Protein AF-A0AAP7JY01-F1 (afdb_monomer_lite)

pLDDT: mean 93.18, std 4.21, range [67.06, 97.38]

Sequence (89 aa):
IVKVDFTDLEDNRHVYMKGHVYPRKGYDPTDERIKALASVENKRNEQMIYVVNDKLTKKELVEIASVAGLQVDEKQTKAEIINAFESLE

Organism: Staphylococcus aureus (NCBI:txid1280)

Secondary structure (DSSP, 8-state):
-BSS-EEETTTTTEEEPTTS-SSPTT----HHHHHHHHSS-STTSS--B----TTS-HHHHHHHHHHTT----TTS-HHHHHHHHHTT-

Radius of gyration: 13.1 Å; chains: 1; bounding box: 34×21×30 Å

Structure (mmCIF, N/CA/C/O backbone):
data_AF-A0AAP7JY01-F1
#
_entry.id   AF-A0AAP7JY01-F1
#
loop_
_atom_site.group_PDB
_atom_site.id
_atom_site.type_symbol
_atom_site.label_atom_id
_atom_site.label_alt_id
_atom_site.label_comp_id
_atom_site.label_asym_id
_atom_site.label_entity_id
_atom_site.label_seq_id
_atom_site.pdbx_PDB_ins_code
_atom_site.Cartn_x
_atom_site.Cartn_y
_atom_site.Cartn_z
_atom_site.occupancy
_atom_site.B_iso_or_equiv
_atom_site.auth_seq_id
_atom_site.auth_comp_id
_atom_site.auth_asym_id
_atom_site.auth_atom_id
_atom_site.pdbx_PDB_model_num
ATOM 1 N N . ILE A 1 1 ? -0.584 -1.947 -0.172 1.00 96.12 1 ILE A N 1
ATOM 2 C CA . ILE A 1 1 ? -1.539 -2.776 -0.961 1.00 96.12 1 ILE A CA 1
ATOM 3 C C . ILE A 1 1 ? -1.360 -2.499 -2.443 1.00 96.12 1 ILE A C 1
ATOM 5 O O . ILE A 1 1 ? -1.290 -1.340 -2.831 1.00 96.12 1 ILE A O 1
ATOM 9 N N . VAL A 1 2 ? -1.277 -3.532 -3.272 1.00 97.31 2 VAL A N 1
ATOM 10 C CA . VAL A 1 2 ? -1.116 -3.405 -4.725 1.00 97.31 2 VAL A CA 1
ATOM 11 C C . VAL A 1 2 ? -2.423 -2.919 -5.360 1.00 97.31 2 VAL A C 1
ATOM 13 O O . VAL A 1 2 ? -3.475 -3.527 -5.174 1.00 97.31 2 VAL A O 1
ATOM 16 N N . LYS A 1 3 ? -2.366 -1.816 -6.112 1.00 96.81 3 LYS A N 1
ATOM 17 C CA . LYS A 1 3 ? -3.520 -1.202 -6.790 1.00 96.81 3 LYS A CA 1
ATOM 18 C C . LYS A 1 3 ? -3.782 -1.822 -8.162 1.00 96.81 3 LYS A C 1
ATOM 20 O O . LYS A 1 3 ? -4.935 -2.054 -8.527 1.00 96.81 3 LYS A O 1
ATOM 25 N N . VAL A 1 4 ? -2.712 -2.076 -8.905 1.00 95.94 4 VAL A N 1
ATOM 26 C CA . VAL A 1 4 ? -2.708 -2.656 -10.253 1.00 95.94 4 VAL A CA 1
ATOM 27 C C . VAL A 1 4 ? -1.560 -3.648 -10.351 1.00 95.94 4 VAL A C 1
ATOM 29 O O . VAL A 1 4 ? -0.528 -3.447 -9.717 1.00 95.94 4 VAL A O 1
ATOM 32 N N . ASP A 1 5 ? -1.734 -4.702 -11.140 1.00 96.75 5 ASP A N 1
ATOM 33 C CA . ASP A 1 5 ? -0.694 -5.701 -11.359 1.00 96.75 5 ASP A CA 1
ATOM 34 C C . ASP A 1 5 ? 0.581 -5.052 -11.918 1.00 96.75 5 ASP A C 1
ATOM 36 O O . ASP A 1 5 ? 0.556 -4.218 -12.840 1.00 96.75 5 ASP A O 1
ATOM 40 N N . PHE A 1 6 ? 1.726 -5.435 -11.359 1.00 96.38 6 PHE A N 1
ATOM 41 C CA . PHE A 1 6 ? 3.015 -4.965 -11.842 1.00 96.38 6 PHE A CA 1
ATOM 42 C C . PHE A 1 6 ? 4.145 -5.943 -11.534 1.00 96.38 6 PHE A C 1
ATOM 44 O O . PHE A 1 6 ? 4.066 -6.783 -10.640 1.00 96.38 6 PHE A O 1
ATOM 51 N N .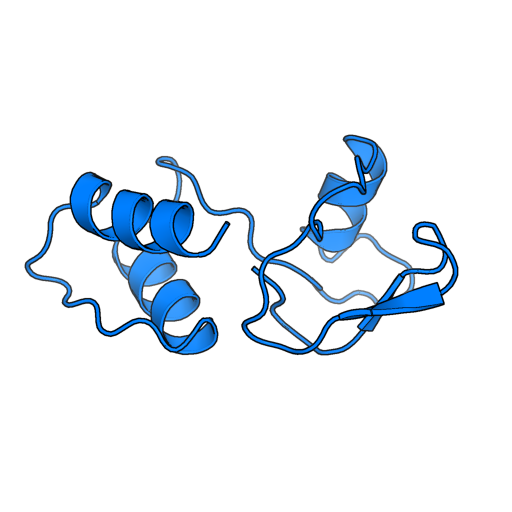 THR A 1 7 ? 5.227 -5.811 -12.295 1.00 95.81 7 THR A N 1
ATOM 52 C CA . THR A 1 7 ? 6.487 -6.504 -12.037 1.00 95.81 7 THR A CA 1
ATOM 53 C C . THR A 1 7 ? 7.475 -5.511 -11.447 1.00 95.81 7 THR A C 1
ATOM 55 O O . THR A 1 7 ? 7.806 -4.511 -12.090 1.00 95.81 7 THR A O 1
ATOM 58 N N . ASP A 1 8 ? 7.951 -5.775 -10.234 1.00 95.06 8 ASP A N 1
ATOM 59 C CA . ASP A 1 8 ? 8.947 -4.932 -9.590 1.00 95.06 8 ASP A CA 1
ATOM 60 C C . ASP A 1 8 ? 10.359 -5.345 -10.021 1.00 95.06 8 ASP A C 1
ATOM 62 O O . ASP A 1 8 ? 10.872 -6.402 -9.654 1.00 95.06 8 ASP A O 1
ATOM 66 N N . LEU A 1 9 ? 10.995 -4.497 -10.829 1.00 92.88 9 LEU A N 1
ATOM 67 C CA . LEU A 1 9 ? 12.350 -4.729 -11.327 1.00 92.88 9 LEU A CA 1
ATOM 68 C C . LEU A 1 9 ? 13.422 -4.621 -10.230 1.00 92.88 9 LEU A C 1
ATOM 70 O O . LEU A 1 9 ? 14.496 -5.194 -10.399 1.00 92.88 9 LEU A O 1
ATOM 74 N N . GLU A 1 10 ? 13.135 -3.922 -9.131 1.00 94.12 10 GLU A N 1
ATOM 75 C CA . GLU A 1 10 ? 14.024 -3.753 -7.975 1.00 94.12 10 GLU A CA 1
ATOM 76 C C . GLU A 1 10 ? 13.814 -4.845 -6.909 1.00 94.12 10 GLU A C 1
ATOM 78 O O . GLU A 1 10 ? 14.670 -5.030 -6.048 1.00 94.12 10 GLU A O 1
ATOM 83 N N . ASP A 1 11 ? 12.739 -5.636 -7.012 1.00 95.94 11 ASP A N 1
ATOM 84 C CA . ASP A 1 11 ? 12.510 -6.865 -6.235 1.00 95.94 11 ASP A CA 1
ATOM 85 C C . ASP A 1 11 ? 12.717 -8.119 -7.102 1.00 95.94 11 ASP A C 1
ATOM 87 O O . ASP A 1 11 ? 11.834 -8.960 -7.244 1.00 95.94 11 ASP A O 1
ATOM 91 N N . ASN A 1 12 ? 13.871 -8.247 -7.764 1.00 95.06 12 ASN A N 1
ATOM 92 C CA . ASN A 1 12 ? 14.217 -9.430 -8.572 1.00 95.06 12 ASN A CA 1
ATOM 93 C C . ASN A 1 12 ? 13.175 -9.817 -9.646 1.00 95.06 12 ASN A C 1
ATOM 95 O O . ASN A 1 12 ? 13.044 -10.994 -9.991 1.00 95.06 12 ASN A O 1
ATOM 99 N N . ARG A 1 13 ? 12.454 -8.839 -10.211 1.00 94.88 13 ARG A N 1
ATOM 100 C CA . ARG A 1 13 ? 11.336 -9.059 -11.150 1.00 94.88 13 ARG A CA 1
ATOM 101 C C . ARG A 1 13 ? 10.170 -9.834 -10.522 1.00 94.88 13 ARG A C 1
ATOM 103 O O . ARG A 1 13 ? 9.491 -10.589 -11.218 1.00 94.88 13 ARG A O 1
ATOM 110 N N . HIS A 1 14 ? 9.930 -9.653 -9.224 1.00 96.62 14 HIS A N 1
ATOM 111 C CA . HIS A 1 14 ? 8.770 -10.220 -8.547 1.00 96.62 14 HIS A CA 1
ATOM 112 C C . HIS A 1 14 ? 7.473 -9.648 -9.128 1.00 96.62 14 HIS A C 1
ATOM 114 O O . HIS A 1 14 ? 7.383 -8.461 -9.446 1.00 96.62 14 HIS A O 1
ATOM 120 N N . VAL A 1 15 ? 6.465 -10.506 -9.275 1.00 97.19 15 VAL A N 1
ATOM 121 C CA . VAL A 1 15 ? 5.149 -10.125 -9.792 1.00 97.19 15 VAL A CA 1
ATOM 122 C C . VAL A 1 15 ? 4.213 -9.888 -8.619 1.00 97.19 15 VAL A C 1
ATOM 124 O O . VAL A 1 15 ? 3.913 -10.804 -7.859 1.00 97.19 15 VAL A O 1
ATOM 127 N N . TYR A 1 16 ? 3.731 -8.657 -8.508 1.00 97.31 16 TYR A N 1
ATOM 128 C CA . TYR A 1 16 ? 2.732 -8.244 -7.540 1.00 97.31 16 TYR A CA 1
ATOM 129 C C . TYR A 1 16 ? 1.361 -8.198 -8.217 1.00 97.31 16 TYR A C 1
ATOM 131 O O . TYR A 1 16 ? 1.193 -7.543 -9.247 1.00 97.31 16 TYR A O 1
ATOM 139 N N . MET A 1 17 ? 0.386 -8.892 -7.631 1.00 97.38 17 MET A N 1
ATOM 140 C CA . MET A 1 17 ? -1.004 -8.901 -8.093 1.00 97.38 17 MET A CA 1
ATOM 141 C C . MET A 1 17 ? -1.845 -7.927 -7.273 1.00 97.38 17 MET A C 1
ATOM 143 O O . MET A 1 17 ? -1.613 -7.747 -6.076 1.00 97.38 17 MET A O 1
ATOM 147 N N . LYS A 1 18 ? -2.836 -7.308 -7.911 1.00 97.00 18 LYS A N 1
ATOM 148 C CA . LYS A 1 18 ? -3.799 -6.403 -7.292 1.00 97.00 18 LYS A CA 1
ATOM 149 C C . LYS A 1 18 ? -4.402 -7.015 -6.028 1.00 97.00 18 LYS A C 1
ATOM 151 O O . LYS A 1 18 ? -4.795 -8.176 -6.009 1.00 97.00 18 LYS A O 1
ATOM 156 N N . GLY A 1 19 ? -4.482 -6.200 -4.980 1.00 96.06 19 GLY A N 1
ATOM 157 C CA . GLY A 1 19 ? -4.988 -6.589 -3.667 1.00 96.06 19 GLY A CA 1
ATOM 158 C C . GLY A 1 19 ? -3.942 -7.205 -2.741 1.00 96.06 19 GLY A C 1
ATOM 159 O O . GLY A 1 19 ? -4.148 -7.200 -1.532 1.00 96.06 19 GLY A O 1
ATOM 160 N N . HIS A 1 20 ? -2.795 -7.662 -3.253 1.00 95.62 20 HIS A N 1
ATOM 161 C CA . HIS A 1 20 ? -1.755 -8.225 -2.395 1.00 95.62 20 HIS A CA 1
ATOM 162 C C . HIS A 1 20 ? -1.076 -7.158 -1.527 1.00 95.62 20 HIS A C 1
ATOM 164 O O . HIS A 1 20 ? -1.059 -5.958 -1.837 1.00 95.62 20 HIS A O 1
ATOM 170 N N . VAL A 1 21 ? -0.478 -7.614 -0.428 1.00 95.25 21 VAL A N 1
ATOM 171 C CA . VAL A 1 21 ? 0.396 -6.790 0.406 1.00 95.25 21 VAL A CA 1
ATOM 172 C C . VAL A 1 21 ? 1.673 -6.465 -0.368 1.00 95.25 21 VAL A C 1
ATOM 174 O O . VAL A 1 21 ? 2.223 -7.296 -1.091 1.00 95.25 21 VAL A O 1
ATOM 177 N N . TYR A 1 22 ? 2.108 -5.216 -0.240 1.00 95.31 22 TYR A N 1
ATOM 178 C CA . TYR A 1 22 ? 3.396 -4.745 -0.729 1.00 95.31 22 TYR A CA 1
ATOM 179 C C . TYR A 1 22 ? 4.053 -3.959 0.410 1.00 95.31 22 TYR A C 1
ATOM 181 O O . TYR A 1 22 ? 3.370 -3.080 0.951 1.00 95.31 22 TYR A O 1
ATOM 189 N N . PRO A 1 23 ? 5.339 -4.202 0.715 1.00 95.50 23 PRO A N 1
ATOM 190 C CA . PRO A 1 23 ? 6.216 -5.200 0.087 1.00 95.50 23 PRO A CA 1
ATOM 191 C C . PRO A 1 23 ? 5.887 -6.640 0.521 1.00 95.50 23 PRO A C 1
ATOM 193 O O . PRO A 1 23 ? 5.175 -6.858 1.497 1.00 95.50 23 PRO A O 1
ATOM 196 N N . ARG A 1 24 ? 6.389 -7.647 -0.208 1.00 94.44 24 ARG A N 1
ATOM 197 C CA . ARG A 1 24 ? 6.320 -9.044 0.256 1.00 94.44 24 ARG A CA 1
ATOM 198 C C . ARG A 1 24 ? 7.267 -9.262 1.439 1.00 94.44 24 ARG A C 1
ATOM 200 O O . ARG A 1 24 ? 8.316 -8.626 1.537 1.00 94.44 24 ARG A O 1
ATOM 207 N N . LYS A 1 25 ? 6.973 -10.263 2.270 1.00 92.56 25 LYS A N 1
ATOM 208 C CA . LYS A 1 25 ? 7.853 -10.664 3.374 1.00 92.56 25 LYS A CA 1
ATOM 209 C C . LYS A 1 25 ? 9.289 -10.932 2.898 1.00 92.56 25 LYS A C 1
ATOM 211 O O . LYS A 1 25 ? 9.515 -11.693 1.953 1.00 92.56 25 LYS A O 1
ATOM 216 N N . GLY A 1 26 ? 10.253 -10.324 3.591 1.00 92.69 26 GLY A N 1
ATOM 217 C CA . GLY A 1 26 ? 11.684 -10.451 3.301 1.00 92.69 26 GLY A CA 1
ATOM 218 C C . GLY A 1 26 ? 12.204 -9.543 2.182 1.00 92.69 26 GLY A C 1
ATOM 219 O O . GLY A 1 26 ? 13.360 -9.694 1.794 1.00 92.69 26 GLY A O 1
ATOM 220 N N . TYR A 1 27 ? 11.382 -8.627 1.663 1.00 95.31 27 TYR A N 1
ATOM 221 C CA . TYR A 1 27 ? 11.816 -7.542 0.788 1.00 95.31 27 TYR A CA 1
ATOM 222 C C . TYR A 1 27 ? 11.627 -6.198 1.496 1.00 95.31 27 TYR A C 1
ATOM 224 O O . TYR A 1 27 ? 10.547 -5.925 2.016 1.00 95.31 27 TYR A O 1
ATOM 232 N N . ASP A 1 28 ? 12.677 -5.380 1.506 1.00 95.50 28 ASP A N 1
ATOM 233 C CA . ASP A 1 28 ? 12.693 -4.052 2.122 1.00 95.50 28 ASP A CA 1
ATOM 234 C C . ASP A 1 28 ? 13.007 -3.000 1.039 1.00 95.50 28 ASP A C 1
ATOM 236 O O . ASP A 1 28 ? 14.172 -2.829 0.665 1.00 95.50 28 ASP A O 1
ATOM 240 N N . PRO A 1 29 ? 11.983 -2.381 0.421 1.00 95.62 29 PRO A N 1
ATOM 241 C CA . PRO A 1 29 ? 12.178 -1.366 -0.607 1.00 95.62 29 PRO A CA 1
ATOM 242 C C . PRO A 1 29 ? 12.663 -0.047 -0.004 1.00 95.62 29 PRO A C 1
ATOM 244 O O . PRO A 1 29 ? 12.298 0.323 1.107 1.00 95.62 29 PRO A O 1
ATOM 247 N N . THR A 1 30 ? 13.408 0.731 -0.786 1.00 96.25 30 THR A N 1
ATOM 248 C CA . THR A 1 30 ? 13.789 2.091 -0.387 1.00 96.25 30 THR A CA 1
ATOM 249 C C . THR A 1 30 ? 12.574 3.024 -0.331 1.00 96.25 30 THR A C 1
ATOM 251 O O . THR A 1 30 ? 11.584 2.832 -1.045 1.00 96.25 30 THR A O 1
ATOM 254 N N . ASP A 1 31 ? 12.666 4.105 0.447 1.00 94.81 31 ASP A N 1
ATOM 255 C CA . ASP A 1 31 ? 11.629 5.147 0.483 1.00 94.81 31 ASP A CA 1
ATOM 256 C C . ASP A 1 31 ? 11.351 5.743 -0.906 1.00 94.81 31 ASP A C 1
ATOM 258 O O . ASP A 1 31 ? 10.203 6.010 -1.269 1.00 94.81 31 ASP A O 1
ATOM 262 N N . GLU A 1 32 ? 12.399 5.918 -1.718 1.00 94.06 32 GLU A N 1
ATOM 263 C CA . GLU A 1 32 ? 12.279 6.394 -3.099 1.00 94.06 32 GLU A CA 1
ATOM 264 C C . GLU A 1 32 ? 11.460 5.426 -3.954 1.00 94.06 32 GLU A C 1
ATOM 266 O O . GLU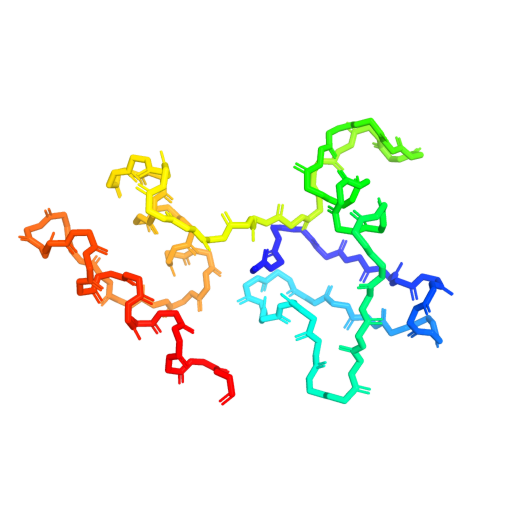 A 1 32 ? 10.601 5.859 -4.730 1.00 94.06 32 GLU A O 1
ATOM 271 N N . ARG A 1 33 ? 11.663 4.116 -3.769 1.00 95.44 33 ARG A N 1
ATOM 272 C CA . ARG A 1 33 ? 10.902 3.085 -4.470 1.00 95.44 33 ARG A CA 1
ATOM 273 C C . ARG A 1 33 ? 9.431 3.119 -4.078 1.00 95.44 33 ARG A C 1
ATOM 275 O O . ARG A 1 33 ? 8.564 3.118 -4.954 1.00 95.44 33 ARG A O 1
ATOM 282 N N . ILE A 1 34 ? 9.144 3.210 -2.779 1.00 95.44 34 ILE A N 1
ATOM 283 C CA . ILE A 1 34 ? 7.773 3.340 -2.267 1.00 95.44 34 ILE A CA 1
ATOM 284 C C . ILE A 1 34 ? 7.115 4.594 -2.852 1.00 95.44 34 ILE A C 1
ATOM 286 O O . ILE A 1 34 ? 6.003 4.510 -3.373 1.00 95.44 34 ILE A O 1
ATOM 290 N N . LYS A 1 35 ? 7.804 5.742 -2.847 1.00 94.44 35 LYS A N 1
ATOM 291 C CA . LYS A 1 35 ? 7.290 7.005 -3.398 1.00 94.44 35 LYS A CA 1
ATOM 292 C C . LYS A 1 35 ? 7.012 6.919 -4.902 1.00 94.44 35 LYS A C 1
ATOM 294 O O . LYS A 1 35 ? 5.985 7.420 -5.363 1.00 94.44 35 LYS A O 1
ATOM 299 N N . ALA A 1 36 ? 7.884 6.268 -5.667 1.00 94.62 36 ALA A N 1
ATOM 300 C CA . ALA A 1 36 ? 7.687 6.074 -7.100 1.00 94.62 36 ALA A CA 1
ATOM 301 C C . ALA A 1 36 ? 6.455 5.199 -7.388 1.00 94.62 36 ALA A C 1
ATOM 303 O O . ALA A 1 36 ? 5.653 5.526 -8.260 1.00 94.62 36 ALA A O 1
ATOM 304 N N . LEU A 1 37 ? 6.262 4.112 -6.634 1.00 95.81 37 LEU A N 1
ATOM 305 C CA . LEU A 1 37 ? 5.110 3.219 -6.799 1.00 95.81 37 LEU A CA 1
ATOM 306 C C . LEU A 1 37 ? 3.801 3.819 -6.266 1.00 95.81 37 LEU A C 1
ATOM 308 O O . LEU A 1 37 ? 2.728 3.518 -6.789 1.00 95.81 37 LEU A O 1
ATOM 312 N N . ALA A 1 38 ? 3.870 4.650 -5.226 1.00 95.62 38 ALA A N 1
ATOM 313 C CA . ALA A 1 38 ? 2.717 5.291 -4.599 1.00 95.62 38 ALA A CA 1
ATOM 314 C C . ALA A 1 38 ? 2.271 6.586 -5.299 1.00 95.62 38 ALA A C 1
ATOM 316 O O . ALA A 1 38 ? 1.244 7.155 -4.931 1.00 95.62 38 ALA A O 1
ATOM 317 N N . SER A 1 39 ? 3.012 7.055 -6.303 1.00 93.75 39 SER A N 1
ATOM 318 C CA . SER A 1 39 ? 2.686 8.252 -7.079 1.00 93.75 39 SER A CA 1
ATOM 319 C C . SER A 1 39 ? 2.498 7.923 -8.559 1.00 93.75 39 SER A C 1
ATOM 321 O O . SER A 1 39 ? 2.811 6.827 -9.020 1.00 93.75 39 SER A O 1
ATOM 323 N N . VAL A 1 40 ? 1.986 8.892 -9.317 1.00 93.12 40 VAL A N 1
ATOM 324 C CA . VAL A 1 40 ? 1.980 8.841 -10.787 1.00 93.12 40 VAL A CA 1
ATOM 325 C C . VAL A 1 40 ? 3.319 9.287 -11.380 1.00 93.12 40 VAL A 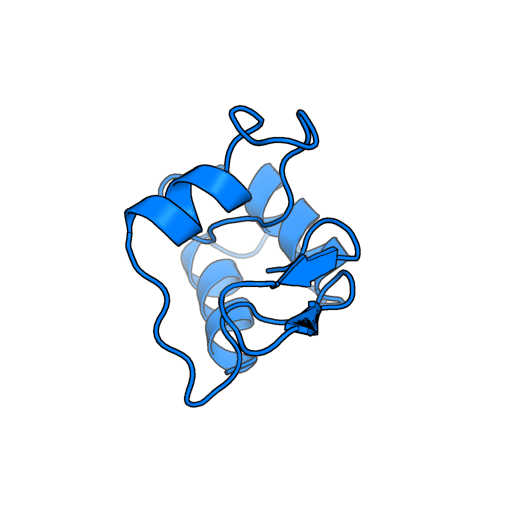C 1
ATOM 327 O O . VAL A 1 40 ? 3.511 9.188 -12.582 1.00 93.12 40 VAL A O 1
ATOM 330 N N . GLU A 1 41 ? 4.268 9.755 -10.566 1.00 88.94 41 GLU A N 1
ATOM 331 C CA . GLU A 1 41 ? 5.588 10.215 -11.007 1.00 88.94 41 GLU A CA 1
ATOM 332 C C . GLU A 1 41 ? 6.539 9.022 -11.205 1.00 88.94 41 GLU A C 1
ATOM 334 O O . GLU A 1 41 ? 7.592 8.903 -10.582 1.00 88.94 41 GLU A O 1
ATOM 339 N N . ASN A 1 42 ? 6.147 8.090 -12.074 1.00 85.75 42 ASN A N 1
ATOM 340 C CA . ASN A 1 42 ? 6.946 6.930 -12.450 1.00 85.75 42 ASN A CA 1
ATOM 341 C C . ASN A 1 42 ? 6.857 6.667 -13.959 1.00 85.75 42 ASN A C 1
ATOM 343 O O . ASN A 1 42 ? 6.056 7.264 -14.672 1.00 85.75 42 ASN A O 1
ATOM 347 N N . LYS A 1 43 ? 7.670 5.730 -14.464 1.00 86.12 43 LYS A N 1
ATOM 348 C CA . LYS A 1 43 ? 7.756 5.421 -15.905 1.00 86.12 43 LYS A CA 1
ATOM 349 C C . LYS A 1 43 ? 6.424 4.998 -16.544 1.00 86.12 43 LYS A C 1
ATOM 351 O O . LYS A 1 43 ? 6.310 5.056 -17.764 1.00 86.12 43 LYS A O 1
ATOM 356 N N . ARG A 1 44 ? 5.449 4.544 -15.750 1.00 88.19 44 ARG A N 1
ATOM 357 C CA . ARG A 1 44 ? 4.111 4.137 -16.204 1.00 88.19 44 ARG A CA 1
ATOM 358 C C . ARG A 1 44 ? 3.065 5.250 -16.080 1.00 88.19 44 ARG A C 1
ATOM 360 O O . ARG A 1 44 ? 1.954 5.052 -16.554 1.00 88.19 44 ARG A O 1
ATOM 367 N N . ASN A 1 45 ? 3.399 6.398 -15.483 1.00 93.12 45 ASN A N 1
ATOM 368 C CA . ASN A 1 45 ? 2.463 7.486 -15.179 1.00 93.12 45 ASN A CA 1
ATOM 369 C C . ASN A 1 45 ? 1.204 7.025 -14.418 1.00 93.12 45 ASN A C 1
ATOM 371 O O . ASN A 1 45 ? 0.114 7.566 -14.592 1.00 93.12 45 ASN A O 1
ATOM 375 N N . GLU A 1 46 ? 1.341 5.990 -13.591 1.00 94.50 46 GLU A N 1
ATOM 376 C CA . GLU A 1 46 ? 0.224 5.309 -12.942 1.00 94.50 46 GLU A CA 1
ATOM 377 C C . GLU A 1 46 ? 0.641 4.896 -11.528 1.00 94.50 46 GLU A C 1
ATOM 379 O O . GLU A 1 46 ? 1.720 4.343 -11.328 1.00 94.50 46 GLU A O 1
ATOM 384 N N . GLN A 1 47 ? -0.208 5.152 -10.535 1.00 96.00 47 GLN A N 1
ATOM 385 C CA . GLN A 1 47 ? 0.026 4.701 -9.165 1.00 96.00 47 GLN A CA 1
ATOM 386 C C . GLN A 1 47 ? -0.129 3.175 -9.083 1.00 96.00 47 GLN A C 1
ATOM 388 O O . GLN A 1 47 ? -1.199 2.642 -9.369 1.00 96.00 47 GLN A O 1
ATOM 393 N N . MET A 1 48 ? 0.918 2.483 -8.640 1.00 96.94 48 MET A N 1
ATOM 394 C CA . MET A 1 48 ? 0.978 1.018 -8.567 1.00 96.94 48 MET A CA 1
ATOM 395 C C . MET A 1 48 ? 0.500 0.468 -7.221 1.00 96.94 48 MET A C 1
ATOM 397 O O . MET A 1 48 ? -0.040 -0.637 -7.161 1.00 96.94 48 MET A O 1
ATOM 401 N N . ILE A 1 49 ? 0.685 1.226 -6.135 1.00 97.19 49 ILE A N 1
ATOM 402 C CA . ILE A 1 49 ? 0.348 0.793 -4.773 1.00 97.19 49 ILE A CA 1
ATOM 403 C C . ILE A 1 49 ? -0.409 1.870 -3.995 1.00 97.19 49 ILE A C 1
ATOM 405 O O . ILE A 1 49 ? -0.240 3.070 -4.209 1.00 97.19 49 ILE A O 1
ATOM 409 N N . TYR A 1 50 ? -1.202 1.424 -3.030 1.00 96.56 50 TYR A N 1
ATOM 410 C CA .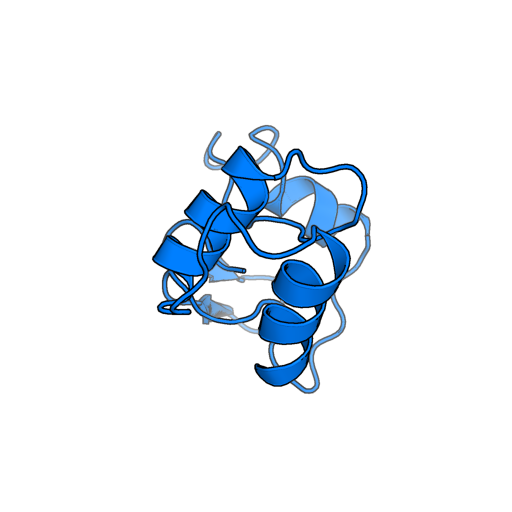 TYR A 1 50 ? -1.748 2.235 -1.954 1.00 96.56 50 TYR A CA 1
ATOM 411 C C . TYR A 1 50 ? -0.883 2.096 -0.698 1.00 96.56 50 TYR A C 1
ATOM 413 O O . TYR A 1 50 ? -0.591 0.973 -0.264 1.00 96.56 50 TYR A O 1
ATOM 421 N N . VAL A 1 51 ? -0.527 3.237 -0.102 1.00 95.38 51 VAL A N 1
ATOM 422 C CA . VAL A 1 51 ? 0.110 3.321 1.218 1.00 95.38 51 VAL A CA 1
ATOM 423 C C . VAL A 1 51 ? -0.991 3.496 2.255 1.00 95.38 51 VAL A C 1
ATOM 425 O O . VAL A 1 51 ? -1.627 4.545 2.305 1.00 95.38 51 VAL A O 1
ATOM 428 N N . VAL A 1 52 ? -1.233 2.464 3.058 1.00 93.75 52 VAL A N 1
ATOM 429 C CA . VAL A 1 52 ? -2.258 2.482 4.109 1.00 93.75 52 VAL A CA 1
ATOM 430 C C . VAL A 1 52 ? -1.680 3.169 5.345 1.00 93.75 52 VAL A C 1
ATOM 432 O O . VAL A 1 52 ? -0.661 2.734 5.867 1.00 93.75 52 VAL A O 1
ATOM 435 N N . ASN A 1 53 ? -2.300 4.262 5.793 1.00 93.00 53 ASN A N 1
ATOM 436 C CA . ASN A 1 53 ? -1.940 4.970 7.025 1.00 93.00 53 ASN A CA 1
ATOM 437 C C . ASN A 1 53 ? -3.133 5.788 7.558 1.00 93.00 53 ASN A C 1
ATOM 439 O O . ASN A 1 53 ? -4.174 5.898 6.906 1.00 93.00 53 ASN A O 1
ATOM 443 N N . ASP A 1 54 ? -2.975 6.393 8.736 1.00 91.88 54 ASP A N 1
ATOM 444 C CA . ASP A 1 54 ? -4.008 7.179 9.426 1.00 91.88 54 ASP A CA 1
ATOM 445 C C . ASP A 1 54 ? -4.385 8.497 8.718 1.00 91.88 54 ASP A C 1
ATOM 447 O O . ASP A 1 54 ? -5.474 9.046 8.952 1.00 91.88 54 ASP A O 1
ATOM 451 N N . LYS A 1 55 ? -3.520 8.979 7.814 1.00 92.19 55 LYS A N 1
ATOM 452 C CA . LYS A 1 55 ? -3.735 10.213 7.046 1.00 92.19 55 LYS A CA 1
ATOM 453 C C . LYS A 1 55 ? -4.817 10.043 5.983 1.00 92.19 55 LYS A C 1
ATOM 455 O O . LYS A 1 55 ? -5.439 11.033 5.602 1.00 92.19 55 LYS A O 1
ATOM 460 N N . LEU A 1 56 ? -5.077 8.812 5.539 1.00 92.81 56 LEU A N 1
ATOM 461 C CA . LEU A 1 56 ? -6.152 8.515 4.597 1.00 92.81 56 LEU A CA 1
ATOM 462 C C . LEU A 1 56 ? -7.531 8.759 5.217 1.00 92.81 56 LEU A C 1
ATOM 464 O O . LEU A 1 56 ? -7.768 8.576 6.418 1.00 92.81 56 LEU A O 1
ATOM 468 N N . THR A 1 57 ? -8.487 9.174 4.393 1.00 93.69 57 THR A N 1
ATOM 469 C CA . THR A 1 57 ? -9.889 9.264 4.800 1.00 93.69 57 THR A CA 1
ATOM 470 C C . THR A 1 57 ? -10.478 7.869 5.003 1.00 93.69 57 THR A C 1
ATOM 472 O O . THR A 1 57 ? -9.991 6.872 4.473 1.00 93.69 57 THR A O 1
ATOM 475 N N . LYS A 1 58 ? -11.573 7.776 5.770 1.00 92.81 58 LYS A N 1
ATOM 476 C CA . LYS A 1 58 ? -12.237 6.484 5.989 1.00 92.81 58 LYS A CA 1
ATOM 477 C C . LYS A 1 58 ? -12.708 5.861 4.666 1.00 92.81 58 LYS A C 1
ATOM 479 O O . LYS A 1 58 ? -12.563 4.663 4.479 1.00 92.81 58 LYS A O 1
ATOM 484 N N . LYS A 1 59 ? -13.199 6.690 3.740 1.00 92.56 59 LYS A N 1
ATOM 485 C CA . LYS A 1 59 ? -13.637 6.256 2.407 1.00 92.56 59 LYS A CA 1
ATOM 486 C C . LYS A 1 59 ? -12.499 5.633 1.604 1.00 92.56 59 LYS A C 1
ATOM 488 O O . LYS A 1 59 ? -12.674 4.551 1.060 1.00 92.56 59 LYS A O 1
ATOM 493 N N . GLU A 1 60 ? -11.331 6.275 1.592 1.00 93.75 60 GLU A N 1
ATOM 494 C CA . GLU A 1 60 ? -10.145 5.728 0.923 1.00 93.75 60 GLU A CA 1
ATOM 495 C C . GLU A 1 60 ? -9.723 4.394 1.541 1.00 93.75 60 GLU A C 1
ATOM 497 O O . GLU A 1 60 ? -9.472 3.438 0.817 1.00 93.75 60 GLU A O 1
ATOM 502 N N . LEU A 1 61 ? -9.705 4.290 2.873 1.00 95.06 61 LEU A N 1
ATOM 503 C CA . LEU A 1 61 ? -9.370 3.036 3.553 1.00 95.06 61 LEU A CA 1
ATOM 504 C C . LEU A 1 61 ? -10.340 1.900 3.192 1.00 95.06 61 LEU A C 1
ATOM 506 O O . LEU A 1 61 ? -9.894 0.783 2.949 1.00 95.06 61 LEU A O 1
ATOM 510 N N . VAL A 1 62 ? -11.643 2.181 3.106 1.00 94.12 62 VAL A N 1
ATOM 511 C CA . VAL A 1 62 ? -12.666 1.195 2.707 1.00 94.12 62 VAL A CA 1
ATOM 512 C C . VAL A 1 62 ? -12.505 0.770 1.244 1.00 94.12 62 VAL A C 1
ATOM 514 O O . VAL A 1 62 ? -12.625 -0.415 0.927 1.00 94.12 62 VAL A O 1
ATOM 517 N N . GLU A 1 63 ? -12.180 1.702 0.345 1.00 93.69 63 GLU A N 1
ATOM 518 C CA . GLU A 1 63 ? -11.893 1.382 -1.059 1.00 93.69 63 GLU A CA 1
ATOM 519 C C . GLU A 1 63 ? -10.658 0.478 -1.179 1.00 93.69 63 GLU A C 1
ATOM 521 O O . GLU A 1 63 ? -10.703 -0.559 -1.844 1.00 93.69 63 GLU A O 1
ATOM 526 N N . ILE A 1 64 ? -9.570 0.819 -0.483 1.00 95.19 64 ILE A N 1
ATOM 527 C CA . ILE A 1 64 ? -8.338 0.021 -0.486 1.00 95.19 64 ILE A CA 1
ATOM 528 C C . ILE A 1 64 ? -8.591 -1.362 0.125 1.00 95.19 64 ILE A C 1
ATOM 530 O O . ILE A 1 64 ? -8.071 -2.359 -0.372 1.00 95.19 64 ILE A O 1
ATOM 534 N N . ALA A 1 65 ? -9.413 -1.444 1.170 1.00 94.38 65 ALA A N 1
ATOM 535 C CA . ALA A 1 65 ? -9.766 -2.702 1.818 1.00 94.38 65 ALA A CA 1
ATOM 536 C C . ALA A 1 65 ? -10.565 -3.597 0.867 1.00 94.38 65 ALA A C 1
ATOM 538 O O . ALA A 1 65 ? -10.270 -4.782 0.746 1.00 94.38 65 ALA A O 1
ATOM 539 N N . SER A 1 66 ? -11.483 -3.006 0.099 1.00 93.06 66 SER A N 1
ATOM 540 C CA . SER A 1 66 ? -12.213 -3.705 -0.962 1.00 93.06 66 SER A CA 1
ATOM 541 C C . SER A 1 66 ? -11.263 -4.249 -2.036 1.00 93.06 66 SER A C 1
ATOM 543 O O . SER A 1 66 ? -11.430 -5.377 -2.494 1.00 93.06 66 SER A O 1
ATOM 545 N N . VAL A 1 67 ? -10.226 -3.485 -2.407 1.00 94.75 67 VAL A N 1
ATOM 546 C CA . VAL A 1 67 ? -9.170 -3.947 -3.328 1.00 94.75 67 VAL A CA 1
ATOM 547 C C . VAL A 1 67 ? -8.367 -5.106 -2.731 1.00 94.75 67 VAL A C 1
ATOM 549 O O . VAL A 1 67 ? -8.030 -6.034 -3.461 1.00 94.75 67 VAL A O 1
ATOM 552 N N . ALA A 1 68 ? -8.092 -5.078 -1.427 1.00 94.38 68 ALA A N 1
ATOM 553 C CA . ALA A 1 68 ? -7.404 -6.144 -0.699 1.00 94.38 68 ALA A CA 1
ATOM 554 C C . ALA A 1 68 ? -8.294 -7.366 -0.382 1.00 94.38 68 ALA A C 1
ATOM 556 O O . ALA A 1 68 ? -7.815 -8.331 0.206 1.00 94.38 68 ALA A O 1
ATOM 557 N N . GLY A 1 69 ? -9.582 -7.343 -0.744 1.00 92.00 69 GLY A N 1
ATOM 558 C CA . GLY A 1 69 ? -10.530 -8.414 -0.420 1.00 92.00 69 GLY A CA 1
ATOM 559 C C . GLY A 1 69 ? -10.939 -8.468 1.058 1.00 92.00 69 GLY A C 1
ATOM 560 O O . GLY A 1 69 ? -11.486 -9.475 1.506 1.00 92.00 69 GLY A O 1
ATOM 561 N N . LEU A 1 70 ? -10.689 -7.401 1.818 1.00 91.31 70 LEU A N 1
ATOM 562 C CA . LEU A 1 70 ? -11.093 -7.272 3.214 1.00 91.31 70 LEU A CA 1
ATOM 563 C C . LEU A 1 70 ? -12.557 -6.826 3.311 1.00 91.31 70 LEU A C 1
ATOM 565 O O . LEU A 1 70 ? -12.980 -5.872 2.656 1.00 91.31 70 LEU A O 1
ATOM 569 N N . GLN A 1 71 ? -13.327 -7.486 4.176 1.00 87.62 71 GLN A N 1
ATOM 570 C CA . GLN A 1 71 ? -14.687 -7.065 4.511 1.00 87.62 71 GLN A CA 1
ATOM 571 C C . GLN A 1 71 ? -14.642 -6.037 5.642 1.00 87.62 71 GLN A C 1
ATOM 573 O O . GLN A 1 71 ? -14.596 -6.400 6.816 1.00 87.62 71 GLN A O 1
ATOM 578 N N . VAL A 1 72 ? -14.645 -4.756 5.278 1.00 88.81 72 VAL A N 1
ATOM 579 C CA . VAL A 1 72 ? -14.729 -3.636 6.225 1.00 88.81 72 VAL A CA 1
ATOM 580 C C . VAL A 1 72 ? -15.959 -2.777 5.942 1.00 88.81 72 VAL A C 1
ATOM 582 O O . VAL A 1 72 ? -16.405 -2.674 4.800 1.00 88.81 72 VAL A O 1
ATOM 585 N N . ASP A 1 73 ? -16.505 -2.150 6.980 1.00 83.44 73 ASP A N 1
ATOM 586 C CA . ASP A 1 73 ? -17.694 -1.292 6.909 1.00 83.44 73 ASP A CA 1
ATOM 587 C C . ASP A 1 73 ? -17.361 0.136 7.375 1.00 83.44 73 ASP A C 1
ATOM 589 O O . ASP A 1 73 ? -16.577 0.339 8.305 1.00 83.44 73 ASP A O 1
ATOM 593 N N . GLU A 1 74 ? -17.984 1.153 6.766 1.00 83.56 74 GLU A N 1
ATOM 594 C CA . GLU A 1 74 ? -17.795 2.569 7.132 1.00 83.56 74 GLU A CA 1
ATOM 595 C C . GLU A 1 74 ? -18.168 2.890 8.599 1.00 83.56 74 GLU A C 1
ATOM 597 O O . GLU A 1 74 ? -17.748 3.924 9.141 1.00 83.56 74 GLU A O 1
ATOM 602 N N . LYS A 1 75 ? -18.930 2.017 9.268 1.00 88.69 75 LYS A N 1
ATOM 603 C CA . LYS A 1 75 ? -19.240 2.096 10.704 1.00 88.69 75 LYS A CA 1
ATOM 604 C C . L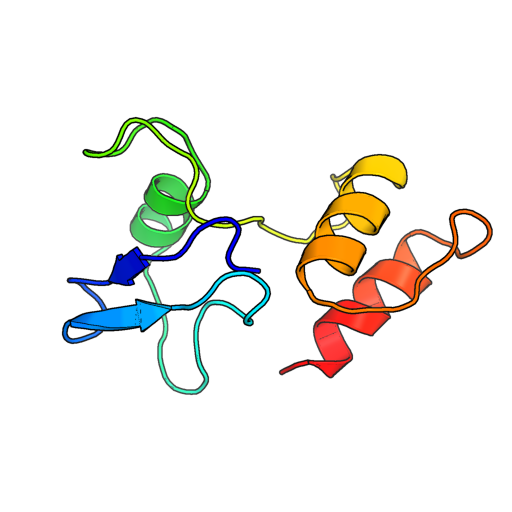YS A 1 75 ? -18.018 1.843 11.581 1.00 88.69 75 LYS A C 1
ATOM 606 O O . LYS A 1 75 ? -17.952 2.419 12.665 1.00 88.69 75 LYS A O 1
ATOM 611 N N . GLN A 1 76 ? -17.050 1.047 11.123 1.00 91.62 76 GLN A N 1
ATOM 612 C CA . GLN A 1 76 ? -15.810 0.800 11.859 1.00 91.62 76 GLN A CA 1
ATOM 613 C C . GLN A 1 76 ? -14.986 2.086 11.972 1.00 91.62 76 GLN A C 1
ATOM 615 O O . GLN A 1 76 ? -15.028 2.985 11.122 1.00 91.62 76 GLN A O 1
ATOM 620 N N . THR A 1 77 ? -14.241 2.222 13.058 1.00 93.06 77 THR A N 1
ATOM 621 C CA . THR A 1 77 ? -13.274 3.302 13.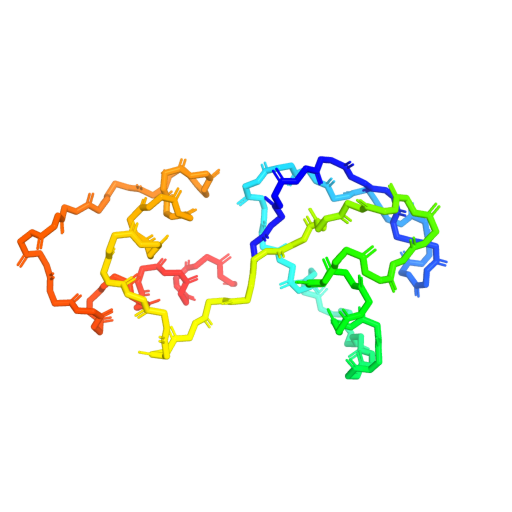243 1.00 93.06 77 THR A CA 1
ATOM 622 C C . THR A 1 77 ? -12.127 3.173 12.238 1.00 93.06 77 THR A C 1
ATOM 624 O O . THR A 1 77 ? -11.843 2.094 11.723 1.00 93.06 77 THR A O 1
ATOM 627 N N . LYS A 1 78 ? -11.429 4.283 11.949 1.00 92.50 78 LYS A N 1
ATOM 628 C CA . LYS A 1 78 ? -10.243 4.231 11.073 1.00 92.50 78 LYS A CA 1
ATOM 629 C C . LYS A 1 78 ? -9.197 3.240 11.596 1.00 92.50 78 LYS A C 1
ATOM 631 O O . LYS A 1 78 ? -8.606 2.527 10.800 1.00 92.50 78 LYS A O 1
ATOM 636 N N . ALA A 1 79 ? -9.003 3.198 12.915 1.00 92.38 79 ALA A N 1
ATOM 637 C CA . ALA A 1 79 ? -8.061 2.291 13.559 1.00 92.38 79 ALA A CA 1
ATOM 638 C C . ALA A 1 79 ? -8.441 0.820 13.336 1.00 92.38 79 ALA A C 1
ATOM 640 O O . ALA A 1 79 ? -7.594 0.035 12.938 1.00 92.38 79 ALA A O 1
ATOM 641 N N . GLU A 1 80 ? -9.717 0.455 13.496 1.00 92.88 80 GLU A N 1
ATOM 642 C CA . GLU A 1 80 ? -10.181 -0.914 13.221 1.00 92.88 80 GLU A CA 1
ATOM 643 C C . GLU A 1 80 ? -9.959 -1.325 11.761 1.00 92.88 80 GLU A C 1
ATOM 645 O O . GLU A 1 80 ? -9.557 -2.455 11.497 1.00 92.88 80 GLU A O 1
ATOM 650 N N . ILE A 1 81 ? -10.177 -0.404 10.816 1.00 93.31 81 ILE A N 1
ATOM 651 C CA . ILE A 1 81 ? -9.932 -0.666 9.393 1.00 93.31 81 ILE A CA 1
ATOM 652 C C . ILE A 1 81 ? -8.429 -0.833 9.125 1.00 93.31 81 ILE A C 1
ATOM 654 O O . ILE A 1 81 ? -8.047 -1.739 8.393 1.00 93.31 81 ILE A O 1
ATOM 658 N N . ILE A 1 82 ? -7.571 -0.002 9.727 1.00 92.81 82 ILE A N 1
ATOM 659 C CA . ILE A 1 82 ? -6.107 -0.108 9.590 1.00 92.81 82 ILE A CA 1
ATOM 660 C C . ILE A 1 82 ? -5.600 -1.438 10.163 1.00 92.81 82 ILE A C 1
ATOM 662 O O . ILE A 1 82 ? -4.868 -2.145 9.475 1.00 92.81 82 ILE A O 1
ATOM 666 N N . ASN A 1 83 ? -6.075 -1.843 11.342 1.00 92.38 83 ASN A N 1
ATOM 667 C CA . ASN A 1 83 ? -5.711 -3.123 11.960 1.00 92.38 83 ASN A CA 1
ATOM 668 C C . ASN A 1 83 ? -6.081 -4.334 11.080 1.00 92.38 83 ASN A C 1
ATOM 670 O O . ASN A 1 83 ? -5.403 -5.364 11.109 1.00 92.38 83 ASN A O 1
ATOM 674 N N . ALA A 1 84 ? -7.144 -4.230 10.272 1.00 92.69 84 ALA A N 1
ATOM 675 C CA . ALA A 1 84 ? -7.505 -5.282 9.323 1.00 92.69 84 ALA A CA 1
ATOM 676 C C . ALA A 1 84 ? -6.442 -5.468 8.223 1.00 92.69 84 ALA A C 1
ATOM 678 O O . ALA A 1 84 ? -6.238 -6.590 7.765 1.00 92.69 84 ALA A O 1
ATOM 679 N N . PHE A 1 85 ? -5.735 -4.402 7.828 1.00 91.81 85 PHE A N 1
ATOM 680 C CA . PHE A 1 85 ? -4.611 -4.499 6.892 1.00 91.81 85 PHE A CA 1
ATOM 681 C C . PHE A 1 85 ? -3.355 -5.085 7.537 1.00 91.81 85 PHE A C 1
ATOM 683 O O . PHE A 1 85 ? -2.675 -5.871 6.889 1.00 91.81 85 PHE A O 1
ATOM 690 N N . GLU A 1 86 ? -3.067 -4.755 8.799 1.00 87.56 86 GLU A N 1
ATOM 691 C CA . GLU A 1 86 ? -1.926 -5.324 9.542 1.00 87.56 86 GLU A CA 1
ATOM 692 C C . GLU A 1 86 ? -2.052 -6.846 9.716 1.00 87.56 86 GLU A C 1
ATOM 694 O O . GLU A 1 86 ? -1.061 -7.561 9.799 1.00 87.56 86 GLU A O 1
ATOM 699 N N . SER A 1 87 ? -3.282 -7.368 9.704 1.00 87.25 87 SER A N 1
ATOM 700 C CA . SER A 1 87 ? -3.551 -8.809 9.778 1.00 87.25 87 SER A CA 1
ATOM 701 C C . SER A 1 87 ? -3.230 -9.575 8.480 1.00 87.25 87 SER A C 1
ATOM 703 O O . SER A 1 87 ? -3.380 -10.796 8.455 1.00 87.25 87 SER A O 1
ATOM 705 N N . LEU A 1 88 ? -2.845 -8.885 7.397 1.00 84.50 88 LEU A N 1
ATOM 706 C CA . LEU A 1 88 ? -2.480 -9.497 6.111 1.00 84.50 88 LEU A CA 1
ATOM 707 C C . LEU A 1 88 ? -0.978 -9.832 5.983 1.00 84.50 88 LEU A C 1
ATOM 709 O O . LEU A 1 88 ? -0.601 -10.461 4.991 1.00 84.50 88 LEU A O 1
ATOM 713 N N . GLU A 1 89 ? -0.137 -9.384 6.921 1.00 67.06 89 GLU A N 1
ATOM 714 C CA . GLU A 1 89 ? 1.335 -9.521 6.885 1.00 67.06 89 GLU A CA 1
ATOM 715 C C . GLU A 1 89 ? 1.883 -10.882 7.363 1.00 67.06 89 GLU A C 1
ATOM 717 O O . GLU A 1 89 ? 1.300 -11.508 8.279 1.00 67.06 89 GLU A O 1
#

Foldseek 3Di:
DFCAWDQDVVVVRDTDHWLADPPPPPDDDDPVSQVQQCALVHPNSDRGDDDQDPVDDLVVLVVSCVRNVHDDDSPDDSVVSSVSVVVRD